Protein AF-X1C6E7-F1 (afdb_monomer_lite)

Structure (mmCIF, N/CA/C/O backbone):
data_AF-X1C6E7-F1
#
_entry.id   AF-X1C6E7-F1
#
loop_
_atom_site.group_PDB
_atom_site.id
_atom_site.type_symbol
_atom_site.label_atom_id
_atom_site.label_alt_id
_atom_site.label_comp_id
_atom_site.label_asym_id
_atom_site.label_entity_id
_atom_site.label_seq_id
_atom_site.pdbx_PDB_ins_code
_atom_site.Cartn_x
_atom_site.Cartn_y
_atom_site.Cartn_z
_atom_site.occupancy
_atom_site.B_iso_or_equiv
_atom_site.auth_seq_id
_atom_site.auth_comp_id
_atom_site.auth_asym_id
_atom_site.auth_atom_id
_atom_site.pdbx_PDB_model_num
ATOM 1 N N . GLU A 1 1 ? -19.106 -7.326 14.528 1.00 53.50 1 GLU A N 1
ATOM 2 C CA . GLU A 1 1 ? -18.494 -6.395 15.504 1.00 53.50 1 GLU A CA 1
ATOM 3 C C . GLU A 1 1 ? -17.043 -6.047 15.187 1.00 53.50 1 GLU A C 1
ATOM 5 O O . GLU A 1 1 ? -16.829 -4.974 14.647 1.00 53.50 1 GLU A O 1
ATOM 10 N N . TYR A 1 2 ? -16.032 -6.894 15.442 1.00 53.16 2 TYR A N 1
ATOM 11 C CA . TYR A 1 2 ? -14.620 -6.483 15.237 1.00 53.16 2 TYR A CA 1
ATOM 12 C C . TYR A 1 2 ? -14.221 -6.301 13.755 1.00 53.16 2 TYR A C 1
ATOM 14 O O . TYR A 1 2 ? -13.389 -5.457 13.429 1.00 53.16 2 TYR A O 1
ATOM 22 N N . MET A 1 3 ? -14.832 -7.071 12.846 1.00 59.88 3 MET A N 1
ATOM 23 C CA . MET A 1 3 ? -14.575 -6.976 11.400 1.00 59.88 3 MET A CA 1
ATOM 24 C C . MET A 1 3 ? -15.192 -5.730 10.753 1.00 59.88 3 MET A C 1
ATOM 26 O O . MET A 1 3 ? -14.659 -5.258 9.753 1.00 59.88 3 MET A O 1
ATOM 30 N N . ASP A 1 4 ? -16.255 -5.162 11.327 1.00 66.31 4 ASP A N 1
ATOM 31 C CA . ASP A 1 4 ? -16.923 -3.983 10.757 1.00 66.31 4 ASP A CA 1
ATOM 32 C C . ASP A 1 4 ? -16.075 -2.718 10.939 1.00 66.31 4 ASP A C 1
ATOM 34 O O . ASP A 1 4 ? -16.074 -1.832 10.088 1.00 66.31 4 ASP A O 1
ATOM 38 N N . LEU A 1 5 ? -15.286 -2.663 12.017 1.00 75.69 5 LEU A N 1
ATOM 39 C CA . LEU A 1 5 ? -14.493 -1.486 12.369 1.00 75.69 5 LEU A CA 1
ATOM 40 C C . LEU A 1 5 ? -13.178 -1.382 11.590 1.00 75.69 5 LEU A C 1
ATOM 42 O O . LEU A 1 5 ? -12.736 -0.293 11.233 1.00 75.69 5 LEU A O 1
ATOM 46 N N . TYR A 1 6 ? -12.555 -2.529 11.314 1.00 85.56 6 TYR A N 1
ATOM 47 C CA . TYR A 1 6 ? -11.217 -2.595 10.718 1.00 85.56 6 TYR A CA 1
ATOM 48 C C . TYR A 1 6 ? -11.193 -3.259 9.342 1.00 85.56 6 TYR A C 1
ATOM 50 O O . TYR A 1 6 ? -10.165 -3.213 8.664 1.00 85.56 6 TYR A O 1
ATOM 58 N N . GLY A 1 7 ? -12.304 -3.858 8.904 1.00 88.50 7 GLY A N 1
ATOM 59 C CA . GLY A 1 7 ? -12.373 -4.636 7.669 1.00 88.50 7 GLY A CA 1
ATOM 60 C C . GLY A 1 7 ? -11.945 -3.835 6.445 1.00 88.50 7 GLY A C 1
ATOM 61 O O . GLY A 1 7 ? -11.155 -4.324 5.641 1.00 88.50 7 GLY A O 1
ATOM 62 N N . ARG A 1 8 ? -12.374 -2.569 6.336 1.00 91.12 8 ARG A N 1
ATOM 63 C CA . ARG A 1 8 ? -11.973 -1.706 5.215 1.00 91.12 8 ARG A CA 1
ATOM 64 C C . ARG A 1 8 ? -10.467 -1.451 5.195 1.00 91.12 8 ARG A C 1
ATOM 66 O O . ARG A 1 8 ? -9.834 -1.669 4.166 1.00 91.12 8 ARG A O 1
ATOM 73 N N . ALA A 1 9 ? -9.904 -1.032 6.327 1.00 92.94 9 ALA A N 1
ATOM 74 C CA . ALA A 1 9 ? -8.475 -0.762 6.456 1.00 92.94 9 ALA A CA 1
ATOM 75 C C . ALA A 1 9 ? -7.637 -2.013 6.144 1.00 92.94 9 ALA A C 1
ATOM 77 O O . ALA A 1 9 ? -6.640 -1.930 5.428 1.00 92.94 9 ALA A O 1
ATOM 78 N N . LEU A 1 10 ? -8.077 -3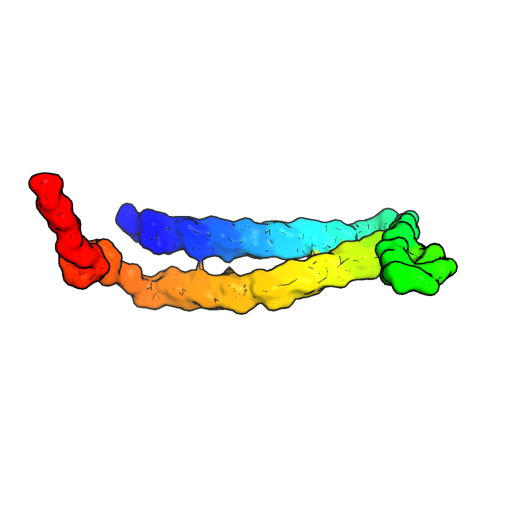.180 6.621 1.00 93.50 10 LEU A N 1
ATOM 79 C CA . LEU A 1 10 ? -7.419 -4.458 6.367 1.00 93.50 10 LEU A CA 1
ATOM 80 C C . LEU A 1 10 ? -7.429 -4.827 4.878 1.00 93.50 10 LEU A C 1
ATOM 82 O O . LEU A 1 10 ? -6.391 -5.191 4.324 1.00 93.50 10 LEU A O 1
ATOM 86 N N . VAL A 1 11 ? -8.583 -4.698 4.220 1.00 95.12 11 VAL A N 1
ATOM 87 C CA . VAL A 1 11 ? -8.727 -4.978 2.785 1.00 95.12 11 VAL A CA 1
ATOM 88 C C . VAL A 1 11 ? -7.899 -4.001 1.949 1.00 95.12 11 VAL A C 1
ATOM 90 O O . VAL A 1 11 ? -7.217 -4.427 1.020 1.00 95.12 11 VAL A O 1
ATOM 93 N N . ASP A 1 12 ? -7.890 -2.714 2.299 1.00 95.12 12 ASP A N 1
ATOM 94 C CA . ASP A 1 12 ? -7.095 -1.709 1.590 1.00 95.12 12 ASP A CA 1
ATOM 95 C C . ASP A 1 12 ? -5.593 -2.009 1.659 1.00 95.12 12 ASP A C 1
ATOM 97 O O . ASP A 1 12 ? -4.908 -1.944 0.636 1.00 95.12 12 ASP A O 1
ATOM 101 N N . MET A 1 13 ? -5.084 -2.409 2.830 1.00 96.94 13 MET A N 1
ATOM 102 C CA . MET A 1 13 ? -3.693 -2.853 2.965 1.00 96.94 13 MET A CA 1
ATOM 103 C C . MET A 1 13 ? -3.402 -4.092 2.116 1.00 96.94 13 MET A C 1
ATOM 105 O O . MET A 1 13 ? -2.372 -4.148 1.444 1.00 96.94 13 MET A O 1
ATOM 109 N N . ALA A 1 14 ? -4.298 -5.082 2.129 1.00 96.94 14 ALA A N 1
ATOM 110 C CA . ALA A 1 14 ? -4.123 -6.310 1.359 1.00 96.94 14 ALA A CA 1
ATOM 111 C C . ALA A 1 14 ? -4.044 -6.024 -0.148 1.00 96.94 14 ALA A C 1
ATOM 113 O O . ALA A 1 14 ? -3.153 -6.536 -0.826 1.00 96.94 14 ALA A O 1
ATOM 114 N N . ILE A 1 15 ? -4.922 -5.159 -0.664 1.00 97.69 15 ILE A N 1
ATOM 115 C CA . ILE A 1 15 ? -4.913 -4.736 -2.070 1.00 97.69 15 ILE A CA 1
ATOM 116 C C . ILE A 1 15 ? -3.595 -4.039 -2.418 1.00 97.69 15 ILE A C 1
ATOM 118 O O . ILE A 1 15 ? -2.981 -4.364 -3.437 1.00 97.69 15 ILE A O 1
ATOM 122 N N . ASP A 1 16 ? -3.129 -3.113 -1.577 1.00 97.75 16 ASP A N 1
ATOM 123 C CA . ASP A 1 16 ? -1.876 -2.397 -1.825 1.00 97.75 16 ASP A CA 1
ATOM 124 C C . ASP A 1 16 ? -0.660 -3.341 -1.838 1.00 97.75 16 ASP A C 1
ATOM 126 O O . ASP A 1 16 ? 0.218 -3.206 -2.696 1.00 97.75 16 ASP A O 1
ATOM 130 N N . LEU A 1 17 ? -0.633 -4.345 -0.958 1.00 97.81 17 LEU A N 1
ATOM 131 C CA . LEU A 1 17 ? 0.422 -5.362 -0.924 1.00 97.81 17 LEU A CA 1
ATOM 132 C C . LEU A 1 17 ? 0.384 -6.290 -2.146 1.00 97.81 17 LEU A C 1
ATOM 134 O O . LEU A 1 17 ? 1.418 -6.498 -2.785 1.00 97.81 17 LEU A O 1
ATOM 138 N N . ILE A 1 18 ? -0.791 -6.818 -2.504 1.00 98.12 18 ILE A N 1
ATOM 139 C CA . ILE A 1 18 ? -0.963 -7.720 -3.654 1.00 98.12 18 ILE A CA 1
ATOM 140 C C . ILE A 1 18 ? -0.584 -7.003 -4.951 1.00 98.12 18 ILE A C 1
ATOM 142 O O . ILE A 1 18 ? 0.194 -7.532 -5.744 1.00 98.12 18 ILE A O 1
ATOM 146 N N . ASN A 1 19 ? -1.058 -5.774 -5.155 1.00 98.06 19 ASN A N 1
ATOM 147 C CA . ASN A 1 19 ? -0.704 -4.990 -6.337 1.00 98.06 19 ASN A CA 1
ATOM 148 C C . ASN A 1 19 ? 0.800 -4.696 -6.395 1.00 98.06 19 ASN A C 1
ATOM 150 O O . ASN A 1 19 ? 1.410 -4.821 -7.457 1.00 98.06 19 ASN A O 1
ATOM 154 N N . GLY A 1 20 ? 1.416 -4.351 -5.259 1.00 97.75 20 GLY A N 1
ATOM 155 C CA . GLY A 1 20 ? 2.865 -4.167 -5.166 1.00 97.75 20 GLY A CA 1
ATOM 156 C C . GLY A 1 20 ? 3.636 -5.426 -5.569 1.00 97.75 20 GLY A C 1
ATOM 157 O O . GLY A 1 20 ? 4.550 -5.352 -6.391 1.00 97.75 20 GLY A O 1
ATOM 158 N N . TYR A 1 21 ? 3.221 -6.589 -5.060 1.00 97.81 21 TYR A N 1
ATOM 159 C CA . TYR A 1 21 ? 3.792 -7.886 -5.424 1.00 97.81 21 TYR A CA 1
ATOM 160 C C . TYR A 1 21 ? 3.661 -8.177 -6.927 1.00 97.81 21 TYR A C 1
ATOM 162 O O . TYR A 1 21 ? 4.647 -8.524 -7.581 1.00 97.81 21 TYR A O 1
ATOM 170 N N . LEU A 1 22 ? 2.475 -7.969 -7.505 1.00 98.06 22 LEU A N 1
ATOM 171 C CA . LEU A 1 22 ? 2.239 -8.179 -8.935 1.00 98.06 22 LEU A CA 1
ATOM 172 C C . LEU A 1 22 ? 3.083 -7.232 -9.802 1.00 98.06 22 LEU A C 1
ATOM 174 O O . LEU A 1 22 ? 3.619 -7.654 -1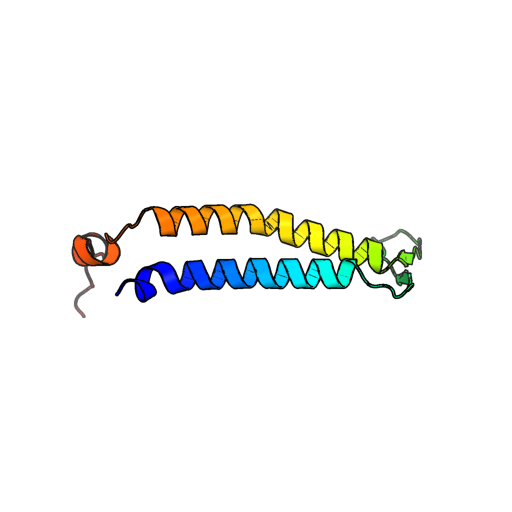0.829 1.00 98.06 22 LEU A O 1
ATOM 178 N N . PHE A 1 23 ? 3.272 -5.976 -9.385 1.00 97.62 23 PHE A N 1
ATOM 179 C CA . PHE A 1 23 ? 4.168 -5.052 -10.084 1.00 97.62 23 PHE A CA 1
ATOM 180 C C . PHE A 1 23 ? 5.633 -5.484 -10.017 1.00 97.62 23 PHE A C 1
ATOM 182 O O . PHE A 1 23 ? 6.329 -5.381 -11.029 1.00 97.62 23 PHE A O 1
ATOM 189 N N . CYS A 1 24 ? 6.095 -6.005 -8.878 1.00 96.69 24 CYS A N 1
ATOM 190 C CA . CYS A 1 24 ? 7.420 -6.617 -8.782 1.00 96.69 24 CYS A CA 1
ATOM 191 C C . CYS A 1 24 ? 7.551 -7.805 -9.743 1.00 96.69 24 CYS A C 1
ATOM 193 O O . CYS A 1 24 ? 8.529 -7.876 -10.482 1.00 96.69 24 CYS A O 1
ATOM 195 N N . GLY A 1 25 ? 6.536 -8.673 -9.825 1.00 96.56 25 GLY A N 1
ATOM 196 C CA . GLY A 1 25 ? 6.501 -9.774 -10.792 1.00 96.56 25 GLY A CA 1
ATOM 197 C C . GLY A 1 25 ? 6.619 -9.301 -12.246 1.00 96.56 25 GLY A C 1
ATOM 198 O O . GLY A 1 25 ? 7.390 -9.865 -13.020 1.00 96.56 25 GLY A O 1
ATOM 199 N N . GLN A 1 26 ? 5.929 -8.216 -12.613 1.00 95.06 26 GLN A N 1
ATOM 200 C CA . GLN A 1 26 ? 6.057 -7.613 -13.947 1.00 95.06 26 GLN A CA 1
ATOM 201 C C . GLN A 1 26 ? 7.440 -6.995 -14.196 1.00 95.06 26 GLN A C 1
ATOM 203 O O . GLN A 1 26 ? 7.939 -7.050 -15.320 1.00 95.06 26 GLN A O 1
ATOM 208 N N . ALA A 1 27 ? 8.058 -6.397 -13.176 1.00 94.62 27 ALA A N 1
ATOM 209 C CA . ALA A 1 27 ? 9.411 -5.850 -13.270 1.00 94.62 27 ALA A CA 1
ATOM 210 C C . ALA A 1 27 ? 10.475 -6.950 -13.427 1.00 94.62 27 ALA A C 1
ATOM 212 O O . ALA A 1 27 ? 11.473 -6.740 -14.111 1.00 94.62 27 ALA A O 1
ATOM 213 N N . SER A 1 28 ? 10.229 -8.133 -12.862 1.00 94.38 28 SER A N 1
ATOM 214 C CA . SER A 1 28 ? 11.068 -9.331 -12.988 1.00 94.38 28 SER A CA 1
ATOM 215 C C . SER A 1 28 ? 10.777 -10.164 -14.244 1.00 94.38 28 SER A C 1
ATOM 217 O O . SER A 1 28 ? 11.141 -11.341 -14.298 1.00 94.38 28 SER A O 1
ATOM 219 N N . THR A 1 29 ? 10.124 -9.588 -15.261 1.00 91.38 29 THR A N 1
ATOM 220 C CA . THR A 1 29 ? 9.884 -10.289 -16.528 1.00 91.38 29 THR A CA 1
ATOM 221 C C . THR A 1 29 ? 11.197 -10.763 -17.156 1.00 91.38 29 THR A C 1
ATOM 223 O O . THR A 1 29 ? 12.211 -10.064 -17.126 1.00 91.38 29 THR A O 1
ATOM 226 N N . LYS A 1 30 ? 11.184 -11.964 -17.741 1.00 92.00 30 LYS A N 1
ATOM 227 C CA . LYS A 1 30 ? 12.325 -12.523 -18.488 1.00 92.00 30 LYS A CA 1
ATOM 228 C C . LYS A 1 30 ? 12.334 -12.097 -19.954 1.00 92.00 30 LYS A C 1
ATOM 230 O O . LYS A 1 30 ? 13.320 -12.329 -20.636 1.00 92.00 30 LYS A O 1
ATOM 235 N N . VAL A 1 31 ? 11.246 -11.490 -20.424 1.00 91.44 31 VAL A N 1
ATOM 236 C CA . VAL A 1 31 ? 11.108 -11.043 -21.809 1.00 91.44 31 VAL A CA 1
ATOM 237 C C . VAL A 1 31 ? 11.971 -9.805 -22.027 1.00 91.44 31 VAL A C 1
ATOM 239 O O . VAL A 1 31 ? 11.817 -8.805 -21.320 1.00 91.44 31 VAL A O 1
ATOM 242 N N . ASP A 1 32 ? 12.855 -9.876 -23.015 1.00 90.38 32 ASP A N 1
ATOM 243 C CA . ASP A 1 32 ? 13.623 -8.733 -23.493 1.00 90.38 32 ASP A CA 1
ATOM 244 C C . ASP A 1 32 ? 12.804 -8.017 -24.567 1.00 90.38 32 ASP A C 1
ATOM 246 O O . ASP A 1 32 ? 12.558 -8.542 -25.650 1.00 90.38 32 ASP A O 1
ATOM 250 N N . MET A 1 33 ? 12.297 -6.838 -24.212 1.00 91.25 33 MET A N 1
ATOM 251 C CA . MET A 1 33 ? 11.463 -6.010 -25.075 1.00 91.25 33 MET A CA 1
ATOM 252 C C . MET A 1 33 ? 11.769 -4.541 -24.812 1.00 91.25 33 MET A C 1
ATOM 254 O O . MET A 1 33 ? 11.809 -4.108 -23.657 1.00 91.25 33 MET A O 1
ATOM 258 N N . GLU A 1 34 ? 11.922 -3.782 -25.887 1.00 91.88 34 GLU A N 1
ATOM 259 C CA . GLU A 1 34 ? 12.090 -2.334 -25.863 1.00 91.88 34 GLU A CA 1
ATOM 260 C C . GLU A 1 34 ? 10.739 -1.638 -26.060 1.00 91.88 34 GLU A C 1
ATOM 262 O O . GLU A 1 34 ? 9.885 -2.099 -26.817 1.00 91.88 34 GLU A O 1
ATOM 267 N N . VAL A 1 35 ? 10.528 -0.532 -25.351 1.00 88.44 35 VAL A N 1
ATOM 268 C CA . VAL A 1 35 ? 9.287 0.251 -25.389 1.00 88.44 35 VAL A CA 1
ATOM 269 C C . VAL A 1 35 ? 9.631 1.695 -25.714 1.00 88.44 35 VAL A C 1
ATOM 271 O O . VAL A 1 35 ? 10.580 2.238 -25.155 1.00 88.44 35 VAL A O 1
ATOM 274 N N . ALA A 1 36 ? 8.848 2.336 -26.578 1.00 87.25 36 ALA A N 1
ATOM 275 C CA . ALA A 1 36 ? 9.012 3.759 -26.858 1.00 87.25 36 ALA A CA 1
ATOM 276 C C . ALA A 1 36 ? 8.850 4.590 -25.572 1.00 87.25 36 ALA A C 1
ATOM 278 O O . ALA A 1 36 ? 7.912 4.373 -24.790 1.00 87.25 36 ALA A O 1
ATOM 279 N N . ARG A 1 37 ? 9.760 5.541 -25.33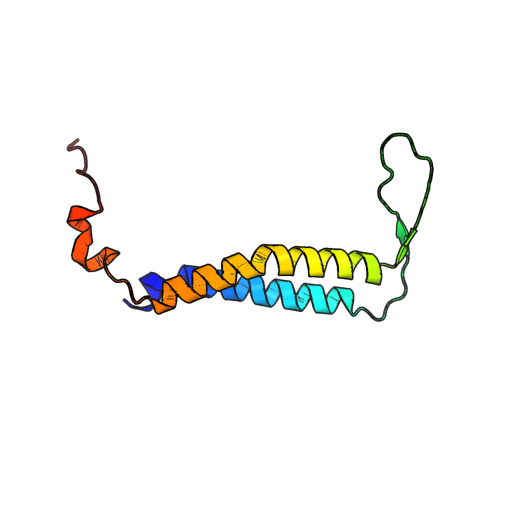8 1.00 81.31 37 ARG A N 1
ATOM 280 C CA . ARG A 1 37 ? 9.547 6.589 -24.335 1.00 81.31 37 ARG A CA 1
ATOM 281 C C . ARG A 1 37 ? 8.552 7.611 -24.877 1.00 81.31 37 ARG A C 1
ATOM 283 O O . ARG A 1 37 ? 8.474 7.850 -26.078 1.00 81.31 37 ARG A O 1
ATOM 290 N N . SER A 1 38 ? 7.773 8.200 -23.974 1.00 73.38 38 SER A N 1
ATOM 291 C CA . SER A 1 38 ? 6.999 9.393 -24.303 1.00 73.38 38 SER A CA 1
ATOM 292 C C . SER A 1 38 ? 7.969 10.527 -24.603 1.00 73.38 38 SER A C 1
ATOM 294 O O . SER A 1 38 ? 8.870 10.788 -23.806 1.00 73.38 38 SER A O 1
ATOM 296 N N . VAL A 1 39 ? 7.765 11.167 -25.744 1.00 67.75 39 VAL A N 1
ATOM 297 C CA . VAL A 1 39 ? 8.523 12.329 -26.187 1.00 67.75 39 VAL A CA 1
ATOM 298 C C . VAL A 1 39 ? 8.015 13.548 -25.407 1.00 67.75 39 VAL A C 1
ATOM 300 O O . VAL A 1 39 ? 6.805 13.768 -25.370 1.00 67.75 39 VAL A O 1
ATOM 303 N N . GLU A 1 40 ? 8.892 14.300 -24.739 1.00 63.03 40 GLU A N 1
ATOM 304 C CA . GLU A 1 40 ? 8.526 15.624 -24.210 1.00 63.03 40 GLU A CA 1
ATOM 305 C C . GLU A 1 40 ? 8.405 16.619 -25.378 1.00 63.03 40 GLU A C 1
ATOM 307 O O . GLU A 1 40 ? 9.167 16.528 -26.347 1.00 63.03 40 GLU A O 1
ATOM 312 N N . ASP A 1 41 ? 7.435 17.541 -25.306 1.00 53.84 41 ASP A N 1
ATOM 313 C CA . ASP A 1 41 ? 7.139 18.507 -26.373 1.00 53.84 41 ASP A CA 1
ATOM 314 C C . ASP A 1 41 ? 8.421 19.218 -26.849 1.00 53.84 41 ASP A C 1
ATOM 316 O O . ASP A 1 41 ? 9.039 19.991 -26.119 1.00 53.84 41 ASP A O 1
ATOM 320 N N . GLY A 1 42 ? 8.818 18.946 -28.098 1.00 61.34 42 GLY A N 1
ATOM 321 C CA . GLY A 1 42 ? 9.933 19.613 -28.778 1.00 61.34 42 GLY A CA 1
ATOM 322 C C . GLY A 1 42 ? 11.264 18.853 -28.836 1.00 61.34 42 GLY A C 1
ATOM 323 O O . GLY A 1 42 ? 12.191 19.352 -29.471 1.00 61.34 42 GLY A O 1
ATOM 324 N N . GLN A 1 43 ? 11.385 17.656 -28.249 1.00 58.03 43 GLN A N 1
ATOM 325 C CA . GLN A 1 43 ? 12.626 16.871 -28.298 1.00 58.03 43 GLN A CA 1
ATOM 326 C C . GLN A 1 43 ? 12.460 15.641 -29.195 1.00 58.03 43 GLN A C 1
ATOM 328 O O . GLN A 1 43 ? 11.813 14.685 -28.815 1.00 58.03 43 GLN A O 1
ATOM 333 N N . SER A 1 44 ? 13.046 15.618 -30.392 1.00 56.09 44 SER A N 1
ATOM 334 C CA . SER A 1 44 ? 12.928 14.504 -31.353 1.00 56.09 44 SER A CA 1
ATOM 335 C C . SER A 1 44 ? 13.741 13.255 -30.973 1.00 56.09 44 SER A C 1
ATOM 337 O O . SER A 1 44 ? 14.280 12.581 -31.852 1.00 56.09 44 SER A O 1
ATOM 339 N N . ASP A 1 45 ? 13.888 12.958 -29.682 1.00 57.12 45 ASP A N 1
ATOM 340 C CA . ASP A 1 45 ? 14.614 11.774 -29.237 1.00 57.12 45 ASP A CA 1
ATOM 341 C C . ASP A 1 45 ? 13.643 10.594 -29.128 1.00 57.12 45 ASP A C 1
ATOM 343 O O . ASP A 1 45 ? 12.874 10.456 -28.174 1.00 57.12 45 ASP A O 1
ATOM 347 N N . ASN A 1 46 ? 13.653 9.740 -30.154 1.00 64.88 46 ASN A N 1
ATOM 348 C CA . ASN A 1 46 ? 12.854 8.516 -30.242 1.00 64.88 46 ASN A CA 1
ATOM 349 C C . ASN A 1 46 ? 13.469 7.403 -29.368 1.00 64.88 46 ASN A C 1
ATOM 351 O O . ASN A 1 46 ? 13.712 6.284 -29.823 1.00 64.88 46 ASN A O 1
ATOM 355 N N . GLY A 1 47 ? 13.808 7.743 -28.124 1.00 76.94 47 GLY A N 1
ATOM 356 C CA . GLY A 1 47 ? 14.528 6.866 -27.215 1.00 76.94 47 GLY A CA 1
ATOM 357 C C . GLY A 1 47 ? 13.658 5.689 -26.786 1.00 76.94 47 GLY A C 1
ATOM 358 O O . GLY A 1 47 ? 12.551 5.868 -26.273 1.00 76.94 47 GLY A O 1
ATOM 359 N N . THR A 1 48 ? 14.160 4.468 -26.950 1.00 86.94 48 THR A N 1
ATOM 360 C CA . THR A 1 48 ? 13.531 3.290 -26.352 1.00 86.94 48 THR A CA 1
ATOM 361 C C . THR A 1 48 ? 14.019 3.087 -24.919 1.00 86.94 48 THR A C 1
ATOM 363 O O . THR A 1 48 ? 15.074 3.571 -24.504 1.00 86.94 48 THR A O 1
ATOM 366 N N . ILE A 1 49 ? 13.203 2.413 -24.119 1.00 90.44 49 ILE A N 1
ATOM 367 C CA . ILE A 1 49 ? 13.556 1.940 -22.786 1.00 90.44 49 ILE A CA 1
ATOM 368 C C . ILE A 1 49 ? 13.206 0.466 -22.675 1.00 90.44 49 ILE A C 1
ATOM 370 O O . ILE A 1 49 ? 12.113 0.050 -23.070 1.00 90.44 49 ILE A O 1
ATOM 374 N N . SER A 1 50 ? 14.079 -0.296 -22.023 1.00 92.62 50 SER A N 1
ATOM 375 C CA . SER A 1 50 ? 13.769 -1.675 -21.678 1.00 92.62 50 SER A CA 1
ATOM 376 C C . SER A 1 50 ? 12.476 -1.748 -20.865 1.00 92.62 50 SER A C 1
ATOM 378 O O . SER A 1 50 ? 12.278 -1.030 -19.874 1.00 92.62 50 SER A O 1
ATOM 380 N N . MET A 1 51 ? 11.588 -2.668 -21.243 1.00 92.31 51 MET A N 1
ATOM 381 C CA . MET A 1 51 ? 10.341 -2.921 -20.527 1.00 92.31 51 MET A CA 1
ATOM 382 C C . MET A 1 51 ? 10.603 -3.228 -19.047 1.00 92.31 51 MET A C 1
ATOM 384 O O . MET A 1 51 ? 9.829 -2.791 -18.191 1.00 92.31 51 MET A O 1
ATOM 388 N N . LYS A 1 52 ? 11.714 -3.918 -18.741 1.00 94.06 52 LYS A N 1
ATOM 389 C CA . LYS A 1 52 ? 12.142 -4.231 -17.370 1.00 94.06 52 LYS A CA 1
ATOM 390 C C . LYS A 1 52 ? 12.416 -2.958 -16.579 1.00 94.06 52 LYS A C 1
ATOM 392 O O . LYS A 1 52 ? 11.851 -2.777 -15.502 1.00 94.06 52 LYS A O 1
ATOM 397 N N . GLU A 1 53 ? 13.198 -2.034 -17.139 1.00 93.44 53 GLU A N 1
ATOM 398 C CA . GLU A 1 53 ? 13.503 -0.753 -16.492 1.00 93.44 53 GLU A CA 1
ATOM 399 C C . GLU A 1 53 ? 12.226 0.074 -16.277 1.00 93.44 53 GLU A C 1
ATOM 401 O O . GLU A 1 53 ? 11.977 0.583 -15.180 1.00 93.44 53 GLU A O 1
ATOM 406 N N . ARG A 1 54 ? 11.357 0.150 -17.294 1.00 93.75 54 ARG A N 1
ATOM 407 C CA . ARG A 1 54 ? 10.080 0.869 -17.194 1.00 93.75 54 ARG A CA 1
ATOM 408 C C . ARG A 1 54 ? 9.183 0.289 -16.096 1.00 93.75 54 ARG A C 1
ATOM 410 O O . ARG A 1 54 ? 8.644 1.042 -15.283 1.00 93.75 54 ARG A O 1
ATOM 417 N N . LYS A 1 55 ? 9.007 -1.036 -16.049 1.00 95.25 55 LYS A N 1
ATOM 418 C CA . LYS A 1 55 ? 8.184 -1.701 -15.023 1.00 95.25 55 LYS A CA 1
ATOM 419 C C . LYS A 1 55 ? 8.800 -1.586 -13.632 1.00 95.25 55 LYS A C 1
ATOM 421 O O . LYS A 1 55 ? 8.056 -1.344 -12.686 1.00 95.25 55 LYS A O 1
ATOM 426 N N . ALA A 1 56 ? 10.124 -1.651 -13.507 1.00 96.12 56 ALA A N 1
ATOM 427 C CA . ALA A 1 56 ? 10.815 -1.443 -12.237 1.00 96.12 56 ALA A CA 1
ATOM 428 C C . ALA A 1 56 ? 10.568 -0.034 -11.673 1.00 96.12 56 ALA A C 1
ATOM 430 O O . ALA A 1 56 ? 10.279 0.112 -10.484 1.00 96.12 56 ALA A O 1
ATOM 431 N N . LYS A 1 57 ? 10.601 1.006 -12.523 1.00 96.19 57 LYS A N 1
ATOM 432 C CA . LYS A 1 57 ? 10.259 2.382 -12.116 1.00 96.19 57 LYS A CA 1
ATOM 433 C C . LYS A 1 57 ? 8.810 2.495 -11.634 1.00 96.19 57 LYS A C 1
ATOM 435 O O . LYS A 1 57 ? 8.559 3.108 -10.597 1.00 96.19 57 LYS A O 1
ATOM 440 N N . ILE A 1 58 ? 7.864 1.871 -12.341 1.00 95.81 58 ILE A N 1
ATOM 441 C CA . ILE A 1 58 ? 6.443 1.857 -11.950 1.00 95.81 58 ILE A CA 1
ATOM 442 C C . ILE A 1 58 ? 6.249 1.142 -10.607 1.00 95.81 58 ILE A C 1
ATOM 444 O O . ILE A 1 58 ? 5.604 1.697 -9.717 1.00 95.81 58 ILE A O 1
ATOM 448 N N . ALA A 1 59 ? 6.836 -0.047 -10.443 1.00 97.69 59 ALA A N 1
ATOM 449 C CA . ALA A 1 59 ? 6.754 -0.830 -9.212 1.00 97.69 59 ALA A CA 1
ATOM 450 C C . ALA A 1 59 ? 7.306 -0.044 -8.017 1.00 97.69 59 ALA A C 1
ATOM 452 O O . ALA A 1 59 ? 6.623 0.113 -7.005 1.00 97.69 59 ALA A O 1
ATOM 453 N N . ARG A 1 60 ? 8.502 0.543 -8.168 1.00 97.81 60 ARG A N 1
ATOM 454 C CA . ARG A 1 60 ? 9.125 1.381 -7.136 1.00 97.81 60 ARG A CA 1
ATOM 455 C C . ARG A 1 60 ? 8.235 2.559 -6.755 1.00 97.81 60 ARG A C 1
ATOM 457 O O . ARG A 1 60 ? 7.996 2.771 -5.572 1.00 97.81 60 ARG A O 1
ATOM 464 N N . ARG A 1 61 ? 7.692 3.286 -7.738 1.00 97.69 61 ARG A N 1
ATOM 465 C CA . ARG A 1 61 ? 6.768 4.402 -7.483 1.00 97.69 61 ARG A CA 1
ATOM 466 C C . ARG A 1 61 ? 5.528 3.948 -6.714 1.00 97.69 61 ARG A C 1
ATOM 468 O O . ARG A 1 61 ? 5.125 4.634 -5.779 1.00 97.69 61 ARG A O 1
ATOM 475 N N . TYR A 1 62 ? 4.915 2.829 -7.105 1.00 98.00 62 TYR A N 1
ATOM 476 C CA . TYR A 1 62 ? 3.725 2.305 -6.431 1.00 98.00 62 TYR A CA 1
ATOM 477 C C . TYR A 1 62 ? 4.019 1.969 -4.964 1.00 98.00 62 TYR A C 1
ATOM 479 O O . TYR A 1 62 ? 3.298 2.416 -4.076 1.00 98.00 62 TYR A O 1
ATOM 487 N N . ILE A 1 63 ? 5.108 1.239 -4.708 1.00 97.44 63 ILE A N 1
ATOM 488 C CA . ILE A 1 63 ? 5.508 0.826 -3.357 1.00 97.44 63 ILE A CA 1
ATOM 489 C C . ILE A 1 63 ? 5.826 2.047 -2.494 1.00 97.44 63 ILE A C 1
ATOM 491 O O . ILE A 1 63 ? 5.265 2.185 -1.413 1.00 97.44 63 ILE A O 1
ATOM 495 N N . SER A 1 64 ? 6.665 2.967 -2.979 1.00 97.69 64 SER A N 1
ATOM 496 C CA . SER A 1 64 ? 7.040 4.164 -2.217 1.00 97.69 64 SER A CA 1
ATOM 497 C C . SER A 1 64 ? 5.841 5.059 -1.900 1.00 97.69 64 SER A C 1
ATOM 499 O O . SER A 1 64 ? 5.791 5.642 -0.823 1.00 97.69 64 SER A O 1
ATOM 501 N N . LYS A 1 65 ? 4.854 5.143 -2.803 1.00 97.44 65 LYS A N 1
ATOM 502 C CA . LYS A 1 65 ? 3.622 5.905 -2.566 1.00 97.44 65 LYS A CA 1
ATOM 503 C C . LYS A 1 65 ? 2.721 5.244 -1.516 1.00 97.44 65 LYS A C 1
ATOM 505 O O . LYS A 1 65 ? 2.155 5.948 -0.686 1.00 97.44 65 LYS A O 1
ATOM 510 N N . ASN A 1 66 ? 2.554 3.922 -1.568 1.00 97.69 66 ASN A N 1
ATOM 511 C CA . ASN A 1 66 ? 1.556 3.219 -0.754 1.00 97.69 66 ASN A CA 1
ATOM 512 C C . ASN A 1 66 ? 2.098 2.690 0.585 1.00 97.69 66 ASN A C 1
ATOM 514 O O . ASN A 1 66 ? 1.318 2.497 1.512 1.00 97.69 66 ASN A O 1
ATOM 518 N N . ALA A 1 67 ? 3.414 2.522 0.740 1.00 96.25 67 ALA A N 1
ATOM 519 C CA . ALA A 1 67 ? 4.038 2.124 2.005 1.00 96.25 67 ALA A CA 1
ATOM 520 C C . ALA A 1 67 ? 3.609 2.975 3.224 1.00 96.25 67 ALA A C 1
ATOM 522 O O . ALA A 1 67 ? 3.213 2.380 4.229 1.00 96.25 67 ALA A O 1
ATOM 523 N N . PRO A 1 68 ? 3.605 4.327 3.177 1.00 97.88 68 PRO A N 1
ATOM 524 C CA . PRO A 1 68 ? 3.152 5.125 4.320 1.00 97.88 68 PRO A CA 1
ATOM 525 C C . PRO A 1 68 ? 1.660 4.934 4.628 1.00 97.88 68 PRO A C 1
ATOM 527 O O . PRO A 1 68 ? 1.274 4.924 5.794 1.00 97.88 68 PRO A O 1
ATOM 530 N N . LYS A 1 69 ? 0.820 4.722 3.604 1.00 96.56 69 LYS A N 1
ATOM 531 C CA . LYS A 1 69 ? -0.612 4.434 3.784 1.00 96.56 69 LYS A CA 1
ATOM 532 C C . LYS A 1 69 ? -0.816 3.109 4.522 1.00 96.56 69 LYS A C 1
ATOM 534 O O . LYS A 1 69 ? -1.602 3.059 5.460 1.00 96.56 69 LYS A O 1
ATOM 539 N N . ILE A 1 70 ? -0.087 2.059 4.135 1.00 97.12 70 ILE A N 1
ATOM 540 C CA . ILE A 1 70 ? -0.145 0.753 4.810 1.00 97.12 70 ILE A CA 1
ATOM 541 C C . ILE A 1 70 ? 0.269 0.893 6.279 1.00 97.12 70 ILE A C 1
ATOM 543 O O . ILE A 1 70 ? -0.424 0.385 7.153 1.00 97.12 70 ILE A O 1
ATOM 547 N N . ALA A 1 71 ? 1.356 1.619 6.562 1.00 97.25 71 ALA A N 1
ATOM 548 C CA . ALA A 1 71 ? 1.816 1.836 7.934 1.00 97.25 71 ALA A CA 1
ATOM 549 C C . ALA A 1 71 ? 0.760 2.555 8.795 1.00 97.25 71 ALA A C 1
ATOM 551 O O . ALA A 1 71 ? 0.478 2.118 9.908 1.00 97.25 71 ALA A O 1
ATOM 552 N N . ALA A 1 72 ? 0.132 3.608 8.263 1.00 96.50 72 ALA A N 1
ATOM 553 C CA . ALA A 1 72 ? -0.917 4.343 8.967 1.00 96.50 72 ALA A CA 1
ATOM 554 C C . ALA A 1 72 ? -2.164 3.481 9.240 1.00 96.50 72 ALA A C 1
ATOM 556 O O . ALA A 1 72 ? -2.717 3.524 10.336 1.00 96.50 72 ALA A O 1
ATOM 557 N N . LEU A 1 73 ? -2.591 2.670 8.266 1.00 94.94 73 LEU A N 1
ATOM 558 C CA . LEU A 1 73 ? -3.724 1.755 8.435 1.00 94.94 73 LEU A CA 1
ATOM 559 C C . LEU A 1 73 ? -3.417 0.650 9.452 1.00 94.94 73 LEU A C 1
ATOM 561 O O . LEU A 1 73 ? -4.270 0.326 10.275 1.00 94.94 73 LEU A O 1
ATOM 565 N N . ALA A 1 74 ? -2.200 0.101 9.433 1.00 94.69 74 ALA A N 1
ATOM 566 C CA . ALA A 1 74 ? -1.770 -0.889 10.413 1.00 94.69 74 ALA A CA 1
ATOM 567 C C . ALA A 1 74 ? -1.796 -0.310 11.832 1.00 94.69 74 ALA A C 1
ATOM 569 O O . ALA A 1 74 ? -2.281 -0.968 12.751 1.00 94.69 74 ALA A O 1
ATOM 570 N N . GLU A 1 75 ? -1.329 0.927 12.005 1.00 94.62 75 GLU A N 1
ATOM 571 C CA . GLU A 1 75 ? -1.380 1.606 13.297 1.00 94.62 75 GLU A CA 1
ATOM 572 C C . GLU A 1 75 ? -2.823 1.833 13.755 1.00 94.62 75 GLU A C 1
ATOM 574 O O . GLU A 1 75 ? -3.171 1.455 14.871 1.00 94.62 75 GLU A O 1
ATOM 579 N N . LEU A 1 76 ? -3.695 2.336 12.870 1.00 90.44 76 LEU A N 1
ATOM 580 C CA . LEU A 1 76 ? -5.116 2.544 13.163 1.00 90.44 76 LEU A CA 1
ATOM 581 C C . LEU A 1 76 ? -5.784 1.273 13.705 1.00 90.44 76 LEU A C 1
ATOM 583 O O . LEU A 1 76 ? -6.463 1.327 14.728 1.00 90.44 76 LEU A O 1
ATOM 587 N N . ILE A 1 77 ? -5.561 0.125 13.060 1.00 90.44 77 ILE A N 1
ATOM 588 C CA . ILE A 1 77 ? -6.125 -1.162 13.499 1.00 90.44 77 ILE A CA 1
ATOM 589 C C . ILE A 1 77 ? -5.585 -1.559 14.878 1.00 90.44 77 ILE A C 1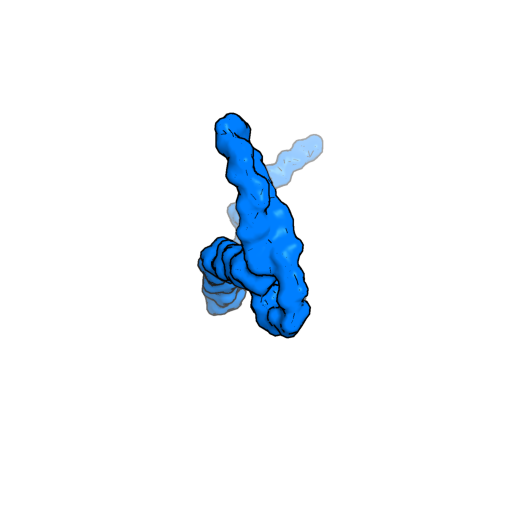
ATOM 591 O O . ILE A 1 77 ? -6.329 -2.065 15.719 1.00 90.44 77 ILE A O 1
ATOM 595 N N . ARG A 1 78 ? -4.294 -1.318 15.130 1.00 90.88 78 ARG A N 1
ATOM 596 C CA . ARG A 1 78 ? -3.636 -1.667 16.396 1.00 90.88 78 ARG A CA 1
ATOM 597 C C . ARG A 1 78 ? -4.076 -0.801 17.570 1.00 90.88 78 ARG A C 1
ATOM 599 O O . ARG A 1 78 ? -3.975 -1.269 18.700 1.00 90.88 78 ARG A O 1
ATOM 606 N N . THR A 1 79 ? -4.592 0.405 17.326 1.00 89.94 79 THR A N 1
ATOM 607 C CA . THR A 1 79 ? -5.124 1.258 18.403 1.00 89.94 79 THR A CA 1
ATOM 608 C C . THR A 1 79 ? -6.303 0.625 19.143 1.00 89.94 79 THR A C 1
ATOM 610 O O . THR A 1 79 ? -6.560 0.987 20.288 1.00 89.94 79 THR A O 1
ATOM 613 N N . GLY A 1 80 ? -7.039 -0.301 18.513 1.00 84.94 80 GLY A N 1
ATOM 614 C CA . GLY A 1 80 ? -8.216 -0.921 19.126 1.00 84.94 80 GLY A CA 1
ATOM 615 C C . GLY A 1 80 ? -9.342 0.074 19.428 1.00 84.94 80 GLY A C 1
ATOM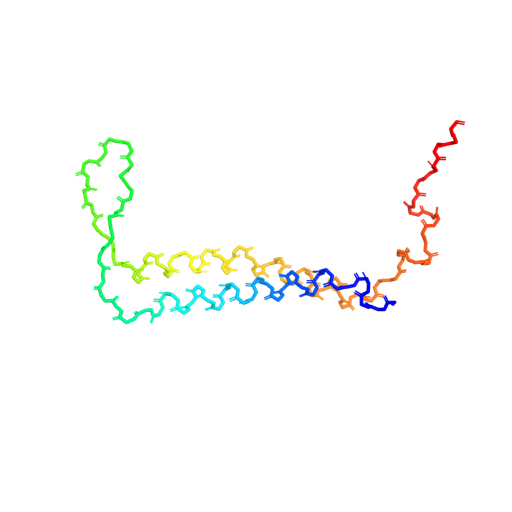 616 O O . GLY A 1 80 ? -10.217 -0.231 20.237 1.00 84.94 80 GLY A O 1
ATOM 617 N N . ASN A 1 81 ? -9.319 1.261 18.808 1.00 84.75 81 ASN A N 1
ATOM 618 C CA . ASN A 1 81 ? -10.309 2.303 19.038 1.00 84.75 81 ASN A CA 1
ATOM 619 C C . ASN A 1 81 ? -11.713 1.798 18.661 1.00 84.75 81 ASN A C 1
ATOM 621 O O . ASN A 1 81 ? -11.902 1.356 17.530 1.00 84.75 81 ASN A O 1
ATOM 625 N N . LYS A 1 82 ? -12.664 1.875 19.606 1.00 85.38 82 LYS A N 1
ATOM 626 C CA . LYS A 1 82 ? -14.092 1.530 19.462 1.00 85.38 82 LYS A CA 1
ATOM 627 C C . LYS A 1 82 ? -15.027 2.723 19.717 1.00 85.38 82 LYS A C 1
ATOM 629 O O . LYS A 1 82 ? -16.225 2.517 19.899 1.00 85.38 82 LYS A O 1
ATOM 634 N N . SER A 1 83 ? -14.503 3.951 19.722 1.00 84.25 83 SER A N 1
ATOM 635 C CA . SER A 1 83 ? -15.252 5.182 20.016 1.00 84.25 83 SER A CA 1
ATOM 636 C C . SER A 1 83 ? -16.431 5.393 19.071 1.00 84.25 83 SER A C 1
ATOM 638 O O . SER A 1 83 ? -17.443 5.959 19.455 1.00 84.25 83 SER A O 1
ATOM 640 N N . THR A 1 84 ? -16.357 4.864 17.851 1.00 80.31 84 THR A N 1
ATOM 641 C CA . THR A 1 84 ? -17.469 4.843 16.893 1.00 80.31 84 THR A CA 1
ATOM 642 C C . THR A 1 84 ? -18.705 4.105 17.406 1.00 80.31 84 THR A C 1
ATOM 644 O O . THR A 1 84 ? -19.796 4.384 16.925 1.00 80.31 84 THR A O 1
ATOM 647 N N . PHE A 1 85 ? -18.548 3.178 18.355 1.00 82.81 85 PHE A N 1
ATOM 648 C CA . PHE A 1 85 ? -19.656 2.490 19.016 1.00 82.81 85 PHE A CA 1
ATOM 649 C C . PHE A 1 85 ? -19.998 3.108 20.375 1.00 82.81 85 PHE A C 1
ATOM 651 O O . PHE A 1 85 ? -21.176 3.245 20.683 1.00 82.81 85 PHE A O 1
ATOM 658 N N . SER A 1 86 ? -18.998 3.466 21.192 1.00 86.75 86 SER A N 1
ATOM 659 C CA . SER A 1 86 ? -19.247 3.978 22.551 1.00 86.75 86 SER A CA 1
ATOM 660 C C . SER A 1 86 ? -19.693 5.435 22.577 1.00 86.75 86 SER A C 1
ATOM 662 O O . SER A 1 86 ? -20.548 5.801 23.376 1.00 86.75 86 SER A O 1
ATOM 664 N N . ASP A 1 87 ? -19.138 6.250 21.685 1.00 87.19 87 ASP A N 1
ATOM 665 C CA . ASP A 1 87 ? -19.287 7.704 21.692 1.00 87.19 87 ASP A CA 1
ATOM 666 C C . ASP A 1 87 ? -20.093 8.158 20.473 1.00 87.19 87 ASP A C 1
ATOM 668 O O . ASP A 1 87 ? -20.023 9.321 20.079 1.00 87.19 87 ASP A O 1
ATOM 672 N N . TYR A 1 88 ? -20.840 7.236 19.849 1.00 83.81 88 TYR A N 1
ATOM 673 C CA . TYR A 1 88 ? -21.563 7.487 18.606 1.00 83.81 88 TYR A CA 1
ATOM 674 C C . TYR A 1 88 ? -22.401 8.760 18.714 1.00 83.81 88 TYR A C 1
ATOM 676 O O . TYR A 1 88 ? -22.171 9.686 17.948 1.00 83.81 88 TYR A O 1
ATOM 684 N N . GLU A 1 89 ? -23.268 8.859 19.726 1.00 84.06 89 GLU A N 1
ATOM 685 C CA . GLU A 1 89 ? -24.143 10.017 19.965 1.00 84.06 89 GLU A CA 1
ATOM 686 C C . GLU A 1 89 ? -23.389 11.343 20.151 1.00 84.06 89 GLU A C 1
ATOM 688 O O . GLU A 1 89 ? -23.911 12.396 19.800 1.00 84.06 89 GLU A O 1
ATOM 693 N N . ALA A 1 90 ? -22.162 11.309 20.681 1.00 87.00 90 ALA A N 1
ATOM 694 C CA . ALA A 1 90 ? -21.328 12.500 20.834 1.00 87.00 90 ALA A CA 1
ATOM 695 C C . ALA A 1 90 ? -20.587 12.872 19.536 1.00 87.00 90 ALA A C 1
ATOM 697 O O . ALA A 1 90 ? -20.270 14.041 19.316 1.00 87.00 90 ALA A O 1
ATOM 698 N N . LEU A 1 91 ? -20.287 11.883 18.688 1.00 84.12 91 LEU A N 1
ATOM 699 C CA . LEU A 1 91 ? -19.554 12.046 17.430 1.00 84.12 91 LEU A CA 1
ATOM 700 C C . LEU A 1 91 ? -20.466 12.418 16.256 1.00 84.12 91 LEU A C 1
ATOM 702 O O . LEU A 1 91 ? -20.055 13.184 15.382 1.00 84.12 91 LEU A O 1
ATOM 706 N N . ILE A 1 92 ? -21.685 11.879 16.209 1.00 83.06 92 ILE A N 1
ATOM 707 C CA . ILE A 1 92 ? -22.685 12.259 15.213 1.00 83.06 92 ILE A CA 1
ATOM 708 C C . ILE A 1 92 ? -23.408 13.523 15.676 1.00 83.06 92 ILE A C 1
ATOM 710 O O . ILE A 1 92 ? -24.113 13.533 16.679 1.00 83.06 92 ILE A O 1
ATOM 714 N N . GLY A 1 93 ? -23.212 14.616 14.935 1.00 78.00 93 GLY A N 1
ATOM 715 C CA . GLY A 1 93 ? -23.902 15.877 15.194 1.00 78.00 93 GLY A CA 1
ATOM 716 C C . GLY A 1 93 ? -25.431 15.728 15.144 1.00 78.00 93 GLY A C 1
ATOM 717 O O . GLY A 1 93 ? -25.940 14.754 14.582 1.00 78.00 93 GLY A O 1
ATOM 718 N N . PRO A 1 94 ? -26.178 16.692 15.712 1.00 80.38 94 PRO A N 1
ATOM 719 C CA . PRO A 1 94 ? -27.630 16.615 15.786 1.00 80.38 94 PRO A CA 1
ATOM 720 C C . PRO A 1 94 ? -28.233 16.443 14.390 1.00 80.38 94 PRO A C 1
ATOM 722 O O . PRO A 1 94 ? -27.973 17.235 13.482 1.00 80.38 94 PRO A O 1
ATOM 725 N N . ILE A 1 95 ? -29.047 15.401 14.228 1.00 78.94 95 ILE A N 1
ATOM 726 C CA . ILE A 1 95 ? -29.839 15.198 13.017 1.00 78.94 95 ILE A CA 1
ATOM 727 C C . ILE A 1 95 ? -30.924 16.276 13.034 1.00 78.94 95 ILE A C 1
ATOM 729 O O . ILE A 1 95 ? -31.688 16.364 13.996 1.00 78.94 95 ILE A O 1
ATOM 733 N N . ALA A 1 96 ? -30.962 17.128 12.007 1.00 77.19 96 ALA A N 1
ATOM 734 C CA . ALA A 1 96 ? -32.046 18.090 11.859 1.00 77.19 96 ALA A CA 1
ATOM 735 C C . ALA A 1 96 ? -33.371 17.317 11.800 1.00 77.19 96 ALA A C 1
ATOM 737 O O . ALA A 1 96 ? -33.516 16.410 10.981 1.00 77.19 96 ALA A O 1
ATOM 738 N N . ALA A 1 97 ? -34.300 17.645 12.697 1.00 72.88 97 ALA A N 1
ATOM 739 C CA . ALA A 1 97 ? -35.665 17.153 12.586 1.00 72.88 97 ALA A CA 1
ATOM 740 C C . ALA A 1 97 ? -36.273 17.723 11.293 1.00 72.88 97 ALA A C 1
ATOM 742 O O . ALA A 1 97 ? -36.091 18.914 11.029 1.00 72.88 97 ALA A O 1
ATOM 743 N N . GLU A 1 98 ? -36.913 16.861 10.494 1.00 57.66 98 GLU A N 1
ATOM 744 C CA . GLU A 1 98 ? -37.668 17.258 9.291 1.00 57.66 98 GLU A CA 1
ATOM 745 C C . GLU A 1 98 ? -38.725 18.329 9.592 1.00 57.66 98 GLU A C 1
ATOM 747 O O . GLU A 1 98 ? -39.391 18.238 10.652 1.00 57.66 98 GLU A O 1
#

InterPro domains:
  IPR036797 Acyl-CoA dehydrogenase, C-terminal domain superfamily [G3DSA:1.20.120.470] (1-40)

pLDDT: mean 86.93, std 12.56, range [53.16, 98.12]

Organism: NCBI:txid412755

Secondary structure (DSSP, 8-state):
-HHHHHHHHHHHHHHHHHHHHHHHHHHT-----EEEPPPPTT-----EEEHHHHHHHHHHHHHHHHHHHHHHHHHHHHTT--HHHHSHHHHSPPPPP-

Sequence (98 aa):
EYMDLYGRALVDMAIDLINGYLFCG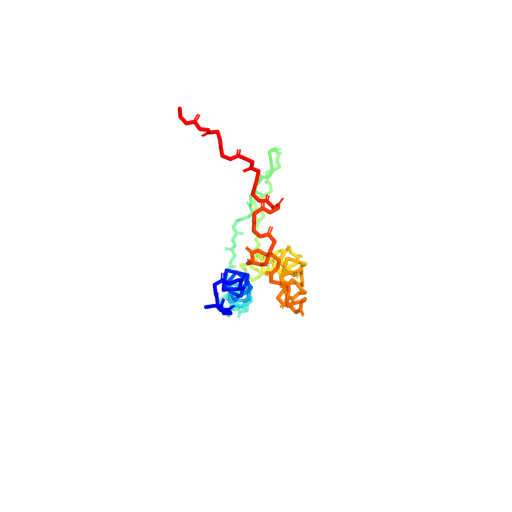QASTKVDMEVARSVEDGQSDNGTISMKERKAKIARRYISKNAPKIAALAELIRTGNKSTFSDYEALIGPIAAE

Foldseek 3Di:
DLCVQQVVLVVVLVVLVVVLVVLVVQLPDPDFDWDFDDDDPPDPPRDIDTSNVVSVVVSVVSCVVCVVVNVVSVVVSVVVDPCCPVVVVVPDPDDDDD

Radius of gyration: 22.11 Å; chains: 1; bounding box: 52×32×54 Å